Protein AF-A0A0N9K0P8-F1 (afdb_monomer_lite)

InterPro domains:
  IPR000749 ATP:guanido phosphotransferase [PTHR11547] (1-57)
  IPR014746 Glutamine synthetase/guanido kinase, catalytic domain [SSF55931] (1-57)
  IPR022414 ATP:guanido phosphotransferase, catalytic domain [PS51510] (2-57)

Organism: NCBI:txid1097452

Sequence (57 aa):
EYIVSTRVRCGRSLEGYPFNPCLTEAQYKEMEDKVSSTLSGLDGELKGTFYPLTGMS

Secondary structure (DSSP, 8-state):
---S----------TT---GGG--HHHHHHHHHHHHHHHHT--GGG------STT--

Foldseek 3Di:
DDDPDDDDDDDDDDPPADDPVPDDPVNVVVVLVVVQVVQCPDDDPSHDHDDDPVPDD

Radius of gyration: 15.45 Å; chains: 1; bounding box: 30×27×43 Å

pLDDT: mean 95.85, std 6.42, range [52.69, 98.25]

Structure (mmCIF, N/CA/C/O backbone):
data_AF-A0A0N9K0P8-F1
#
_entry.id   AF-A0A0N9K0P8-F1
#
loop_
_atom_site.group_PDB
_atom_site.id
_atom_site.type_symbol
_atom_site.label_atom_id
_atom_site.label_alt_id
_atom_site.label_comp_id
_atom_site.label_asym_id
_atom_site.label_entity_id
_atom_site.label_seq_id
_atom_site.pdbx_PDB_ins_code
_atom_site.Cartn_x
_atom_site.Cartn_y
_atom_site.Cartn_z
_atom_site.occupancy
_atom_site.B_iso_or_equiv
_atom_site.auth_seq_id
_atom_site.auth_comp_id
_atom_site.auth_asym_id
_atom_site.auth_atom_id
_atom_site.pdbx_PDB_model_num
ATOM 1 N N . GLU A 1 1 ? -19.288 -18.166 27.593 1.00 52.69 1 GLU A N 1
ATOM 2 C CA . GLU A 1 1 ? -18.184 -17.469 26.908 1.00 52.69 1 GLU A CA 1
ATOM 3 C C . GLU A 1 1 ? -18.264 -17.782 25.430 1.00 52.69 1 GLU A C 1
ATOM 5 O O . GLU A 1 1 ? -18.575 -18.914 25.083 1.00 52.69 1 GLU A O 1
ATOM 10 N N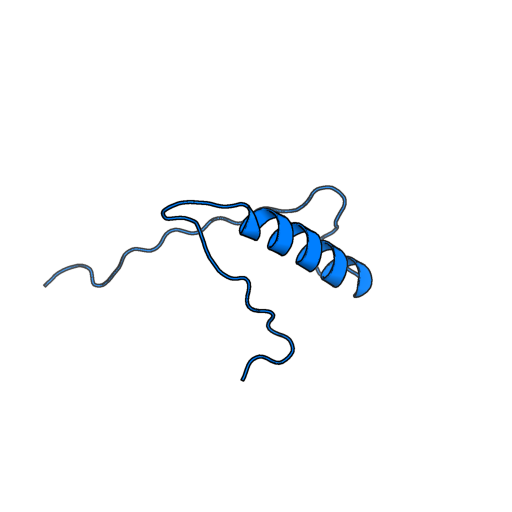 . TYR A 1 2 ? -18.077 -16.778 24.583 1.00 87.50 2 TYR A N 1
ATOM 11 C CA . TYR A 1 2 ? -18.293 -16.873 23.141 1.00 87.50 2 TYR A CA 1
ATOM 12 C C . TYR A 1 2 ? -17.173 -16.128 22.397 1.00 87.50 2 TYR A C 1
ATOM 14 O O . TYR A 1 2 ? -16.184 -15.726 23.004 1.00 87.50 2 TYR A O 1
ATOM 22 N N . ILE A 1 3 ? -17.327 -16.005 21.078 1.00 92.38 3 ILE A N 1
ATOM 23 C CA . ILE A 1 3 ? -16.334 -15.535 20.100 1.00 92.38 3 ILE A CA 1
ATOM 24 C C . ILE A 1 3 ? -15.557 -14.287 20.569 1.00 92.38 3 ILE A C 1
ATOM 26 O O . ILE A 1 3 ? -16.159 -13.268 20.896 1.00 92.38 3 ILE A O 1
ATOM 30 N N . VAL A 1 4 ? -14.217 -14.374 20.520 1.00 97.19 4 VAL A N 1
ATOM 31 C CA . VAL A 1 4 ? -13.267 -13.288 20.850 1.00 97.19 4 VAL A CA 1
ATOM 32 C C . VAL A 1 4 ? -13.208 -12.231 19.743 1.00 97.19 4 VAL A C 1
ATOM 34 O O . VAL A 1 4 ? -13.237 -11.037 20.023 1.00 97.19 4 VAL A O 1
ATOM 37 N N . SER A 1 5 ? -13.118 -12.652 18.479 1.00 97.81 5 SER A N 1
ATOM 38 C CA . SER A 1 5 ? -13.173 -11.759 17.319 1.00 97.81 5 SER A CA 1
ATOM 39 C C . SER A 1 5 ? -13.495 -12.523 16.033 1.00 97.81 5 SER A C 1
ATOM 41 O O . SER A 1 5 ? -13.230 -13.721 15.918 1.00 97.81 5 SER A O 1
ATOM 43 N N . THR A 1 6 ? -14.050 -11.810 15.051 1.00 97.44 6 THR A N 1
ATOM 44 C CA . THR A 1 6 ? -14.307 -12.312 13.695 1.00 97.44 6 THR A CA 1
ATOM 45 C C . THR A 1 6 ? -13.621 -11.390 12.696 1.00 97.44 6 THR A C 1
ATOM 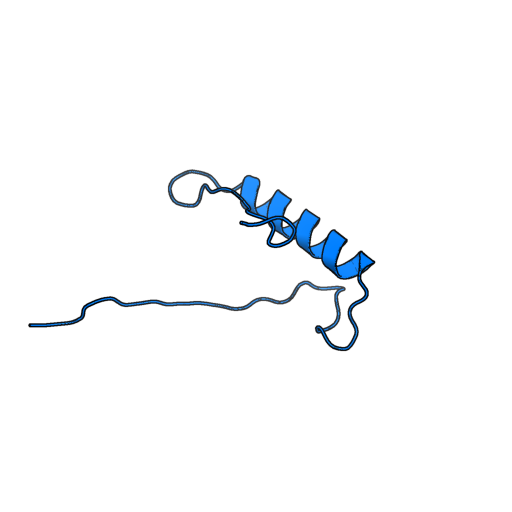47 O O . THR A 1 6 ? -13.729 -10.170 12.804 1.00 97.44 6 THR A O 1
ATOM 50 N N . ARG A 1 7 ? -12.924 -11.958 11.705 1.00 98.25 7 ARG A N 1
ATOM 51 C CA . ARG A 1 7 ? -12.168 -11.199 10.701 1.00 98.25 7 ARG A CA 1
ATOM 52 C C . ARG A 1 7 ? -12.409 -11.740 9.296 1.00 98.25 7 ARG A C 1
ATOM 54 O O . ARG A 1 7 ? -12.283 -12.938 9.064 1.00 98.25 7 ARG A O 1
ATOM 61 N N . VAL A 1 8 ? -12.655 -10.838 8.348 1.00 98.06 8 VAL A N 1
ATOM 62 C CA . VAL A 1 8 ? -12.799 -11.141 6.915 1.00 98.06 8 VAL A CA 1
ATOM 63 C C . VAL A 1 8 ? -11.748 -10.356 6.125 1.00 98.06 8 VAL A C 1
ATOM 65 O O . VAL A 1 8 ? -11.431 -9.222 6.477 1.00 98.06 8 VAL A O 1
ATOM 68 N N . ARG A 1 9 ? -11.170 -10.959 5.075 1.00 98.25 9 ARG A N 1
ATOM 69 C CA . ARG A 1 9 ? -10.166 -10.320 4.204 1.00 98.25 9 ARG A CA 1
ATOM 70 C C . ARG A 1 9 ? -10.318 -10.753 2.749 1.00 98.25 9 ARG A C 1
ATOM 72 O O . ARG A 1 9 ? -10.646 -11.905 2.482 1.00 98.25 9 ARG A O 1
ATOM 79 N N . CYS A 1 10 ? -9.961 -9.863 1.828 1.00 98.19 10 CYS A N 1
ATOM 80 C CA . CYS A 1 10 ? -9.949 -10.107 0.385 1.00 98.19 10 CYS A CA 1
ATOM 81 C C . CYS A 1 10 ? -8.593 -9.725 -0.219 1.00 98.19 10 CYS A C 1
ATOM 83 O O . CYS A 1 10 ? -7.915 -8.843 0.294 1.00 98.19 10 CYS A O 1
ATOM 85 N N . GLY A 1 11 ? -8.204 -10.397 -1.306 1.00 97.44 11 GLY A N 1
ATOM 86 C CA . GLY A 1 11 ? -7.061 -10.015 -2.143 1.00 97.44 11 GLY A CA 1
ATOM 87 C C . GLY A 1 11 ? -7.529 -9.522 -3.512 1.00 97.44 11 GLY A C 1
ATOM 88 O O . GLY A 1 11 ? -8.567 -9.974 -4.008 1.00 97.44 11 GLY A O 1
ATOM 89 N N . ARG A 1 12 ? -6.783 -8.591 -4.106 1.00 97.88 12 ARG A N 1
ATOM 90 C CA . ARG A 1 12 ? -6.966 -8.085 -5.474 1.00 97.88 12 ARG A CA 1
ATOM 91 C C . ARG A 1 12 ? -5.595 -7.940 -6.132 1.00 97.88 12 ARG A C 1
ATOM 93 O O . ARG A 1 12 ? -4.604 -7.753 -5.432 1.00 97.88 12 ARG A O 1
ATOM 100 N N . SER A 1 13 ? -5.558 -8.032 -7.455 1.00 97.44 13 SER A N 1
ATOM 101 C CA . SER A 1 13 ? -4.354 -7.834 -8.266 1.00 97.44 13 SER A CA 1
ATOM 102 C C . SER A 1 13 ? -4.541 -6.604 -9.148 1.00 9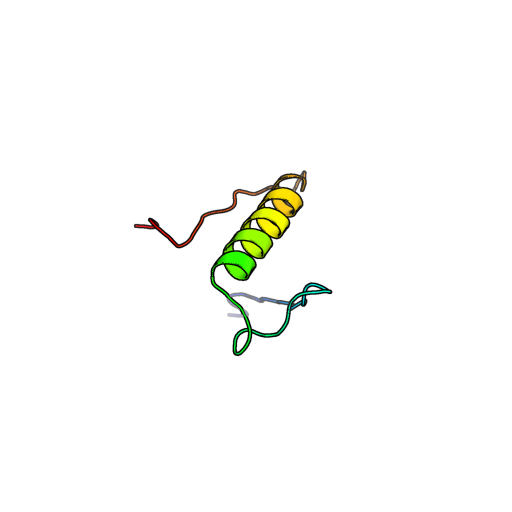7.44 13 SER A C 1
ATOM 104 O O . SER A 1 13 ? -5.663 -6.325 -9.568 1.00 97.44 13 SER A O 1
ATOM 106 N N . LEU A 1 14 ? -3.458 -5.867 -9.400 1.00 97.00 14 LEU A N 1
ATOM 107 C CA . LEU A 1 14 ? -3.471 -4.696 -10.274 1.00 97.00 14 LEU A CA 1
ATOM 108 C C . LEU A 1 14 ? -3.228 -5.132 -11.719 1.00 97.00 14 LEU A C 1
ATOM 110 O O . LEU A 1 14 ? -2.260 -5.836 -12.003 1.00 97.00 14 LEU A O 1
ATOM 114 N N . GLU A 1 15 ? -4.100 -4.708 -12.6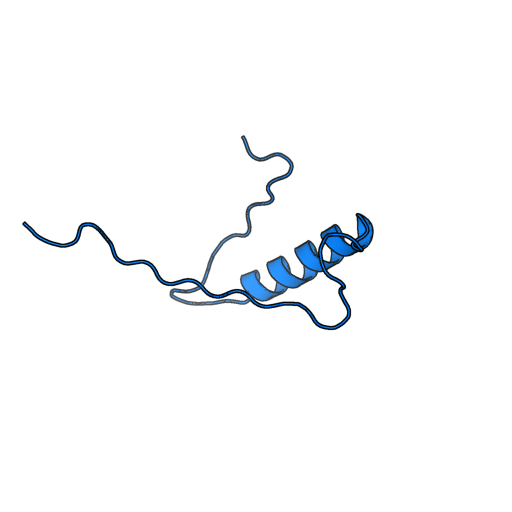30 1.00 97.06 15 GLU A N 1
ATOM 115 C CA . GLU A 1 15 ? -3.901 -4.921 -14.063 1.00 97.06 15 GLU A CA 1
ATOM 116 C C . GLU A 1 15 ? -2.606 -4.238 -14.534 1.00 97.06 15 GLU A C 1
ATOM 118 O O . GLU A 1 15 ? -2.251 -3.155 -14.065 1.00 97.06 15 GLU A O 1
ATOM 123 N N . GLY A 1 16 ? -1.874 -4.890 -15.441 1.00 95.69 16 GLY A N 1
ATOM 124 C CA . GLY A 1 16 ? -0.586 -4.403 -15.945 1.00 95.69 16 GLY A CA 1
ATOM 125 C C . GLY A 1 16 ? 0.626 -4.739 -15.068 1.00 95.69 16 GLY A C 1
ATOM 126 O O . GLY A 1 16 ? 1.753 -4.493 -15.494 1.00 95.69 16 GLY A O 1
ATOM 127 N N . TYR A 1 17 ? 0.426 -5.351 -13.894 1.00 97.25 17 TYR A N 1
ATOM 128 C CA . TYR A 1 17 ? 1.506 -5.816 -13.021 1.00 97.25 17 TYR A CA 1
ATOM 129 C C . TYR A 1 17 ? 1.509 -7.347 -12.921 1.00 97.25 17 TYR A C 1
ATOM 131 O O . TYR A 1 17 ? 0.465 -7.944 -12.638 1.00 97.25 17 TYR A O 1
ATOM 139 N N . PRO A 1 18 ? 2.655 -8.017 -13.148 1.00 97.19 18 PRO A N 1
ATOM 140 C CA . PRO A 1 18 ? 2.745 -9.455 -12.950 1.00 97.19 18 PRO A CA 1
ATOM 141 C C . PRO A 1 18 ? 2.757 -9.804 -11.454 1.00 97.19 18 PRO A C 1
ATOM 143 O O . PRO A 1 18 ? 2.829 -8.941 -10.580 1.00 97.19 18 PRO A O 1
ATOM 146 N N . PHE A 1 19 ? 2.711 -11.097 -11.140 1.00 97.69 19 PHE A N 1
ATOM 147 C CA . PHE A 1 19 ? 2.882 -11.553 -9.762 1.00 97.69 19 PHE A CA 1
ATOM 148 C C . PHE A 1 19 ? 4.328 -11.390 -9.278 1.00 97.69 19 PHE A C 1
ATOM 150 O O . PHE A 1 19 ? 5.260 -11.297 -10.077 1.00 97.69 19 PHE A O 1
ATOM 157 N N . ASN A 1 20 ? 4.504 -11.440 -7.954 1.00 96.62 20 ASN A N 1
ATOM 158 C CA . ASN A 1 20 ? 5.771 -11.202 -7.252 1.00 96.62 20 ASN A CA 1
ATOM 159 C C . ASN A 1 20 ? 7.030 -11.832 -7.876 1.00 96.62 20 ASN A C 1
ATOM 161 O O . ASN A 1 20 ? 8.042 -11.136 -7.902 1.00 96.62 20 ASN A O 1
ATOM 165 N N . PRO A 1 21 ? 7.020 -13.077 -8.405 1.00 97.69 21 PRO A N 1
ATOM 166 C CA . PRO A 1 21 ? 8.217 -13.663 -9.017 1.00 97.69 21 PRO A CA 1
ATOM 167 C C . PRO A 1 21 ? 8.770 -12.888 -10.220 1.00 97.69 21 PRO A C 1
ATOM 169 O O . PRO A 1 21 ? 9.935 -13.058 -10.563 1.00 97.69 21 PRO A O 1
ATOM 172 N N . CYS A 1 22 ? 7.945 -12.060 -10.862 1.00 97.50 22 CYS A N 1
ATOM 173 C CA . CYS A 1 22 ? 8.301 -11.311 -12.063 1.00 97.50 22 CYS A CA 1
ATOM 174 C C . CYS A 1 22 ? 8.274 -9.789 -11.846 1.00 97.50 22 CYS A C 1
ATOM 176 O O . CYS A 1 22 ? 8.376 -9.043 -12.819 1.00 97.50 22 CYS A O 1
ATOM 178 N N . LEU A 1 23 ? 8.087 -9.322 -10.606 1.00 96.94 23 LEU A N 1
ATOM 179 C CA . LEU A 1 23 ? 8.088 -7.895 -10.291 1.00 96.94 23 LEU A CA 1
ATOM 180 C C . LEU A 1 23 ? 9.512 -7.365 -10.125 1.00 96.94 23 LEU A C 1
ATOM 182 O O . LEU A 1 23 ? 10.369 -7.987 -9.499 1.00 96.94 23 LEU A O 1
ATOM 186 N N . THR A 1 24 ? 9.733 -6.169 -10.652 1.00 97.81 24 THR A N 1
ATOM 187 C CA . THR A 1 24 ? 10.947 -5.373 -10.452 1.00 97.81 24 THR A CA 1
ATOM 188 C C . THR A 1 24 ? 10.778 -4.404 -9.280 1.00 97.81 24 THR A C 1
ATOM 190 O O . THR A 1 24 ? 9.658 -4.054 -8.908 1.00 97.81 24 THR A O 1
ATOM 193 N N . GLU A 1 25 ? 11.881 -3.912 -8.710 1.00 96.75 25 GLU A N 1
ATOM 194 C CA . GLU A 1 25 ? 11.841 -2.914 -7.626 1.00 96.75 25 GLU A CA 1
ATOM 195 C C . GLU A 1 25 ? 11.075 -1.642 -8.028 1.00 96.75 25 GLU A C 1
ATOM 197 O O . GLU A 1 25 ? 10.288 -1.117 -7.244 1.00 96.75 25 GLU A O 1
ATOM 202 N N . ALA A 1 26 ? 11.263 -1.172 -9.266 1.00 97.38 26 ALA A N 1
ATOM 203 C CA . ALA A 1 26 ? 10.542 -0.014 -9.788 1.00 97.38 26 ALA A CA 1
ATOM 204 C C . ALA A 1 26 ? 9.025 -0.254 -9.789 1.00 97.38 26 ALA A C 1
ATOM 206 O O . ALA A 1 26 ? 8.270 0.592 -9.320 1.00 97.38 26 ALA A O 1
ATOM 207 N N . GLN A 1 27 ? 8.585 -1.441 -10.217 1.00 97.44 27 GLN A N 1
ATOM 208 C CA . GLN A 1 27 ? 7.169 -1.804 -10.192 1.00 97.44 27 GLN A CA 1
ATOM 209 C C . GLN A 1 27 ? 6.614 -1.879 -8.767 1.00 97.44 27 GLN A C 1
ATOM 211 O O . GLN A 1 27 ? 5.484 -1.454 -8.555 1.00 97.44 27 GLN A O 1
ATOM 216 N N . TYR A 1 28 ? 7.386 -2.349 -7.780 1.00 97.62 28 TYR A N 1
ATOM 217 C CA . TYR A 1 28 ? 6.946 -2.308 -6.380 1.00 97.62 28 TYR A CA 1
ATOM 218 C C . TYR A 1 28 ? 6.697 -0.876 -5.896 1.00 97.62 28 TYR A C 1
ATOM 220 O O . TYR A 1 28 ? 5.651 -0.624 -5.303 1.00 97.62 28 TYR A O 1
ATOM 228 N N . LYS A 1 29 ? 7.608 0.060 -6.195 1.00 97.38 29 LYS A N 1
ATOM 229 C CA . LYS A 1 29 ? 7.452 1.480 -5.831 1.00 97.38 29 LYS A CA 1
ATOM 230 C C . LYS A 1 29 ? 6.255 2.117 -6.537 1.00 97.38 29 LYS A C 1
ATOM 232 O O . LYS A 1 29 ? 5.432 2.759 -5.900 1.00 97.38 29 LYS A O 1
ATOM 237 N N . GLU A 1 30 ? 6.088 1.857 -7.834 1.00 97.88 30 GLU A N 1
ATOM 238 C CA . GLU A 1 30 ? 4.922 2.342 -8.580 1.00 97.88 30 GLU A CA 1
ATOM 239 C C . GLU A 1 30 ? 3.597 1.808 -8.021 1.00 97.88 30 GLU A C 1
ATOM 241 O O . GLU A 1 30 ? 2.607 2.538 -7.948 1.00 97.88 30 GLU A O 1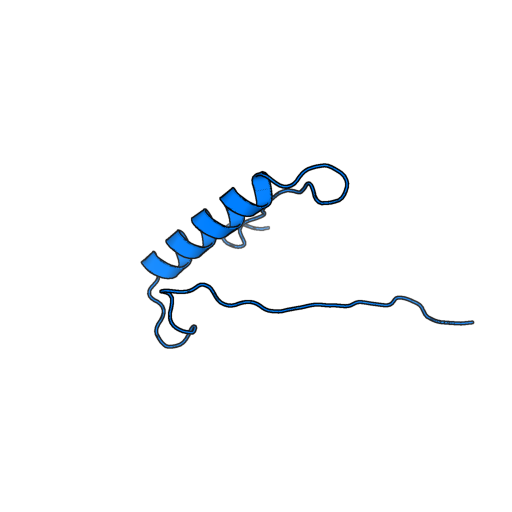
ATOM 246 N N . MET A 1 31 ? 3.550 0.523 -7.653 1.00 97.69 31 MET A N 1
ATOM 247 C CA . MET A 1 31 ? 2.363 -0.085 -7.053 1.00 97.69 31 MET A CA 1
ATOM 248 C C . MET A 1 31 ? 2.078 0.508 -5.669 1.00 97.69 31 MET A C 1
ATOM 250 O O . MET A 1 31 ? 0.918 0.785 -5.3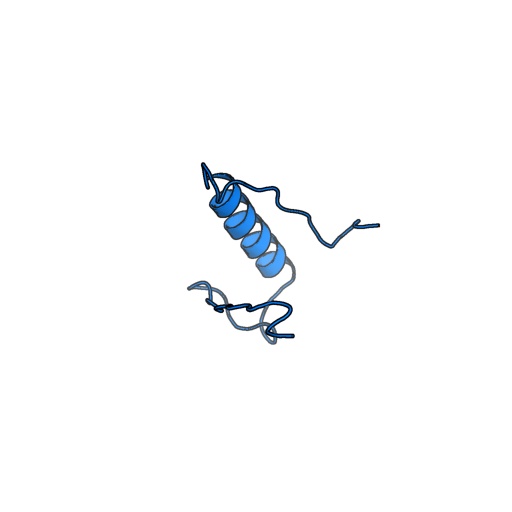64 1.00 97.69 31 MET A O 1
ATOM 254 N N . GLU A 1 32 ? 3.112 0.722 -4.853 1.00 97.81 32 GLU A N 1
ATOM 255 C CA . GLU A 1 32 ? 3.012 1.369 -3.542 1.00 97.81 32 GLU A CA 1
ATOM 256 C C . GLU A 1 32 ? 2.436 2.785 -3.664 1.00 97.81 32 GLU A C 1
ATOM 258 O O . GLU A 1 32 ? 1.442 3.101 -3.005 1.00 97.81 32 GLU A O 1
ATOM 263 N N . ASP A 1 33 ? 2.978 3.603 -4.566 1.00 97.75 33 ASP A N 1
ATOM 264 C CA . ASP A 1 33 ? 2.514 4.972 -4.810 1.00 97.75 33 ASP A CA 1
ATOM 265 C C . ASP A 1 33 ? 1.061 5.000 -5.307 1.00 97.75 33 ASP A C 1
ATOM 267 O O . ASP A 1 33 ? 0.235 5.777 -4.820 1.00 97.75 33 ASP A O 1
ATOM 271 N N . LYS A 1 34 ? 0.698 4.116 -6.247 1.00 97.69 34 LYS A N 1
ATOM 272 C CA . LYS A 1 34 ? -0.677 4.022 -6.772 1.00 97.69 34 LYS A CA 1
ATOM 273 C C . LYS A 1 34 ? -1.682 3.617 -5.697 1.00 97.69 34 LYS A C 1
ATOM 275 O O . LYS A 1 34 ? -2.762 4.200 -5.610 1.00 97.69 34 LYS A O 1
ATOM 280 N N . VAL A 1 35 ? -1.358 2.615 -4.882 1.00 97.75 35 VAL A N 1
ATOM 281 C CA . VAL A 1 35 ? -2.279 2.121 -3.849 1.00 97.75 35 VAL A CA 1
ATOM 282 C C . VAL A 1 35 ? -2.384 3.118 -2.699 1.00 97.75 35 VAL A C 1
ATOM 284 O O . VAL A 1 35 ? -3.495 3.440 -2.289 1.00 97.75 35 VAL A O 1
ATOM 287 N N . SER A 1 36 ? -1.265 3.650 -2.206 1.00 97.38 36 SER A N 1
ATOM 288 C CA . SER A 1 36 ? -1.264 4.616 -1.101 1.00 97.38 36 SER A CA 1
ATOM 289 C C . SER A 1 36 ? -2.000 5.913 -1.460 1.00 97.38 36 SER A C 1
ATOM 291 O O . SER A 1 36 ? -2.808 6.389 -0.663 1.00 97.38 36 SER A O 1
ATOM 293 N N . SER A 1 37 ? -1.810 6.435 -2.679 1.00 97.38 37 SER A N 1
ATOM 294 C CA . SER A 1 37 ? -2.543 7.609 -3.178 1.00 97.38 37 SER A CA 1
ATOM 295 C C . SER A 1 37 ? -4.036 7.347 -3.375 1.00 97.38 37 SER A C 1
ATOM 297 O O . SER A 1 37 ? -4.856 8.214 -3.094 1.00 97.38 37 SER A O 1
ATOM 299 N N . THR A 1 38 ? -4.420 6.146 -3.812 1.00 97.44 38 THR A N 1
ATOM 300 C CA . THR A 1 38 ? -5.841 5.791 -3.938 1.00 97.44 38 THR A CA 1
ATOM 301 C C . THR A 1 38 ? -6.501 5.672 -2.561 1.00 97.44 38 THR A C 1
ATOM 303 O O . THR A 1 38 ? -7.613 6.154 -2.361 1.00 97.44 38 THR A O 1
ATOM 306 N N . LEU A 1 39 ? -5.818 5.053 -1.592 1.00 97.75 39 LEU A N 1
ATOM 307 C CA . LEU A 1 39 ? -6.340 4.859 -0.236 1.00 97.75 39 LEU A CA 1
ATOM 308 C C . LEU A 1 39 ? -6.398 6.159 0.577 1.00 97.75 39 LEU A C 1
ATOM 310 O O . LEU A 1 39 ? -7.240 6.270 1.465 1.00 97.75 39 LEU A O 1
ATOM 314 N N . SER A 1 40 ? -5.555 7.150 0.273 1.00 96.94 40 SER A N 1
ATOM 315 C CA . SER A 1 40 ? -5.615 8.463 0.928 1.00 96.94 40 SER A CA 1
ATOM 316 C C . SER A 1 40 ? -6.853 9.278 0.535 1.00 96.94 40 SER A C 1
ATOM 318 O O . SER A 1 40 ? -7.235 10.185 1.270 1.00 96.94 40 SER A O 1
ATOM 320 N N . GLY A 1 41 ? -7.502 8.929 -0.581 1.00 97.25 41 GLY A N 1
ATOM 321 C CA . GLY A 1 41 ? -8.785 9.493 -1.003 1.00 97.25 41 GLY A CA 1
ATOM 322 C C . GLY A 1 41 ? -10.011 8.866 -0.330 1.00 97.25 41 GLY A C 1
ATOM 323 O O . GLY A 1 41 ? -11.131 9.243 -0.663 1.00 97.25 41 GLY A O 1
ATOM 324 N N . LEU A 1 42 ? -9.837 7.889 0.570 1.00 97.88 42 LEU A N 1
ATOM 325 C CA . LEU A 1 42 ? -10.946 7.328 1.340 1.00 97.88 42 LEU A CA 1
ATOM 326 C C . LEU A 1 42 ? -11.333 8.257 2.495 1.00 97.88 42 LEU A C 1
ATOM 328 O O . LEU A 1 42 ? -10.483 8.741 3.241 1.00 97.88 42 LEU A O 1
ATOM 332 N N . ASP A 1 43 ? -12.639 8.430 2.675 1.00 96.81 43 ASP A N 1
ATOM 333 C CA . ASP A 1 43 ? -13.225 9.314 3.679 1.00 96.81 43 ASP A CA 1
ATOM 334 C C . ASP A 1 43 ? -14.074 8.549 4.709 1.00 96.81 43 ASP A C 1
ATOM 336 O O . ASP A 1 43 ? -14.362 7.355 4.577 1.00 96.81 43 ASP A O 1
ATOM 340 N N . GLY A 1 44 ? -14.499 9.256 5.761 1.00 97.44 44 GLY A N 1
ATOM 341 C CA . GLY A 1 44 ? -15.371 8.712 6.804 1.00 97.44 44 GLY A CA 1
ATOM 342 C C . GLY A 1 44 ? -14.699 7.604 7.618 1.00 97.44 44 GLY A C 1
ATOM 343 O O . GLY A 1 44 ? -13.556 7.751 8.042 1.00 97.44 44 GLY A O 1
ATOM 344 N N . GLU A 1 45 ? -15.414 6.498 7.837 1.00 97.06 45 GLU A N 1
ATOM 345 C CA . GLU A 1 45 ? -14.924 5.330 8.591 1.00 97.06 45 GLU A CA 1
ATOM 346 C C . GLU A 1 45 ? -13.717 4.649 7.923 1.00 97.06 45 GLU A C 1
ATOM 348 O O . GLU A 1 45 ? -12.909 4.016 8.596 1.00 97.06 45 GLU A O 1
ATOM 353 N N . LEU A 1 46 ? -13.572 4.798 6.603 1.00 97.06 46 LEU A N 1
ATOM 354 C CA . LEU A 1 46 ? -12.504 4.159 5.833 1.00 97.06 46 LEU A CA 1
ATOM 355 C C . LEU A 1 46 ? -11.253 5.036 5.694 1.00 97.06 46 LEU A C 1
ATOM 357 O O . LEU A 1 46 ? -10.263 4.589 5.113 1.00 97.06 46 LEU A O 1
ATOM 361 N N . LYS A 1 47 ? -11.283 6.269 6.216 1.00 97.69 47 LYS A N 1
ATOM 362 C CA . LYS A 1 47 ? -10.131 7.168 6.197 1.00 97.69 47 LYS A CA 1
ATOM 363 C C . LYS A 1 47 ? -9.004 6.603 7.054 1.00 97.69 47 LYS A C 1
ATOM 365 O O . LYS A 1 47 ? -9.212 6.215 8.202 1.00 97.69 47 LYS A O 1
ATOM 370 N N . GLY A 1 48 ? -7.788 6.626 6.520 1.00 96.75 48 GLY A N 1
ATOM 371 C CA . GLY A 1 48 ? -6.622 6.101 7.218 1.00 96.75 48 GLY A CA 1
ATOM 372 C C . GLY A 1 48 ? -5.310 6.716 6.758 1.00 96.75 48 GLY A C 1
ATOM 373 O O . GLY A 1 48 ? -5.276 7.648 5.956 1.00 96.75 48 GLY A O 1
ATOM 374 N N . THR A 1 49 ? -4.227 6.157 7.286 1.00 97.12 49 THR A N 1
ATOM 375 C CA . THR A 1 49 ? -2.855 6.564 6.985 1.00 97.12 49 THR A CA 1
ATOM 376 C C . THR A 1 49 ? -2.106 5.365 6.426 1.00 97.12 49 THR A C 1
ATOM 378 O O . THR A 1 49 ? -2.162 4.271 6.990 1.00 97.12 49 THR A O 1
ATOM 381 N N . PHE A 1 50 ? -1.405 5.565 5.312 1.00 97.44 50 PHE A N 1
ATOM 382 C CA . PHE A 1 50 ? -0.484 4.569 4.784 1.00 97.44 50 PHE A CA 1
ATOM 383 C C . PHE A 1 50 ? 0.837 4.630 5.558 1.00 97.44 50 PHE A C 1
ATOM 385 O O . PHE A 1 50 ? 1.429 5.700 5.687 1.00 97.44 50 PHE A O 1
ATOM 392 N N . TYR A 1 51 ? 1.293 3.485 6.067 1.00 97.00 51 TYR A N 1
ATOM 393 C CA . TYR A 1 51 ? 2.549 3.365 6.804 1.00 97.00 51 TYR A CA 1
ATOM 394 C C . TYR A 1 51 ? 3.514 2.464 6.018 1.00 97.00 51 TYR A C 1
ATOM 396 O O . TYR A 1 51 ? 3.298 1.248 5.990 1.00 97.00 51 TYR A O 1
ATOM 404 N N . PRO A 1 52 ? 4.550 3.023 5.366 1.00 96.81 52 PRO A N 1
ATOM 405 C CA . PRO A 1 52 ? 5.505 2.234 4.597 1.00 96.81 52 PRO A CA 1
ATOM 406 C C . PRO A 1 52 ? 6.321 1.328 5.522 1.00 96.81 52 PRO A C 1
ATOM 408 O O . PRO A 1 52 ? 6.728 1.737 6.609 1.00 96.81 52 PRO A O 1
ATOM 411 N N . LEU A 1 53 ? 6.575 0.092 5.085 1.00 96.44 53 LEU A N 1
ATOM 412 C CA . LEU A 1 53 ? 7.357 -0.869 5.871 1.00 96.44 53 LEU A CA 1
ATOM 413 C C . LEU A 1 53 ? 8.836 -0.466 5.939 1.00 96.44 53 LEU A C 1
ATOM 415 O O . LEU A 1 53 ? 9.494 -0.650 6.962 1.00 96.44 53 LEU A O 1
ATOM 419 N N . THR A 1 54 ? 9.361 0.104 4.854 1.00 95.00 54 THR A N 1
ATOM 420 C CA . THR A 1 54 ? 10.716 0.656 4.821 1.00 95.00 54 THR A CA 1
ATOM 421 C C . THR A 1 54 ? 10.825 1.804 5.822 1.00 95.00 54 THR A C 1
ATOM 423 O O . THR A 1 54 ? 10.180 2.835 5.660 1.00 95.00 54 THR A O 1
ATOM 426 N N . GLY A 1 55 ? 11.666 1.635 6.845 1.00 94.00 55 GLY A N 1
ATOM 427 C CA . GLY A 1 55 ? 11.869 2.640 7.894 1.00 94.00 55 GLY A CA 1
ATOM 428 C C . GLY A 1 55 ? 10.878 2.568 9.060 1.00 94.00 55 GLY A C 1
ATOM 429 O O . GLY A 1 55 ? 10.926 3.432 9.932 1.00 94.00 55 GLY A O 1
ATOM 430 N N . MET A 1 56 ? 10.009 1.554 9.104 1.00 93.12 56 MET A N 1
ATOM 431 C CA . MET A 1 56 ? 9.144 1.292 10.255 1.00 93.12 56 MET A CA 1
ATOM 432 C C . MET A 1 56 ? 9.971 0.736 11.431 1.00 93.12 56 MET A C 1
ATOM 434 O O . MET A 1 56 ? 10.776 -0.176 11.235 1.00 93.12 56 MET A O 1
ATOM 438 N N . SER A 1 57 ? 9.789 1.302 12.631 1.00 79.50 57 SER A N 1
ATOM 439 C CA . SER A 1 57 ? 10.471 0.932 13.889 1.00 79.50 57 SER A CA 1
ATOM 440 C C . SER A 1 57 ? 9.597 0.100 14.815 1.00 79.50 57 SER A C 1
ATOM 442 O O . SER A 1 57 ? 8.415 0.493 14.950 1.00 79.50 57 SER A O 1
#